Protein AF-A0AAJ7XDJ3-F1 (afdb_monomer_lite)

Foldseek 3Di:
DCLVVVLVVVQVVLPPVPPQKRALVSVVVVCVVVVDPDDCCVQPVVPPRIHHSVSSVVVSVVVVVVVVVVVVPPD

Structure (mmCIF, N/CA/C/O backbone):
data_AF-A0AAJ7XDJ3-F1
#
_entry.id   AF-A0AAJ7XDJ3-F1
#
loop_
_atom_site.group_PDB
_atom_site.id
_atom_site.type_symbol
_atom_site.label_atom_id
_atom_site.label_alt_id
_atom_site.label_comp_id
_atom_site.label_asym_id
_atom_site.label_entity_id
_atom_site.label_seq_id
_atom_site.pdbx_PDB_ins_code
_atom_site.Cartn_x
_atom_site.Cartn_y
_atom_site.Cartn_z
_atom_site.occupancy
_atom_site.B_iso_or_equiv
_atom_site.auth_seq_id
_atom_site.auth_comp_id
_atom_site.auth_asym_id
_atom_site.auth_atom_id
_atom_site.pdbx_PDB_model_num
ATOM 1 N N . MET A 1 1 ? 13.545 5.252 7.904 1.00 52.03 1 MET A N 1
ATOM 2 C CA . MET A 1 1 ? 13.314 4.002 7.139 1.00 52.03 1 MET A CA 1
ATOM 3 C C . MET A 1 1 ? 11.883 4.135 6.689 1.00 52.03 1 MET A C 1
ATOM 5 O O . MET A 1 1 ? 10.965 3.775 7.417 1.00 52.03 1 MET A O 1
ATOM 9 N N . ASP A 1 2 ? 11.730 4.861 5.591 1.00 71.38 2 ASP A N 1
ATOM 10 C CA . ASP A 1 2 ? 10.490 5.525 5.201 1.00 71.38 2 ASP A CA 1
ATOM 11 C C . ASP A 1 2 ? 9.702 4.583 4.302 1.00 71.38 2 ASP A C 1
ATOM 13 O O . ASP A 1 2 ? 9.643 4.725 3.085 1.00 71.38 2 ASP A O 1
ATOM 17 N N . TRP A 1 3 ? 9.162 3.548 4.941 1.00 71.81 3 TRP A N 1
ATOM 18 C CA . TRP A 1 3 ? 8.301 2.547 4.317 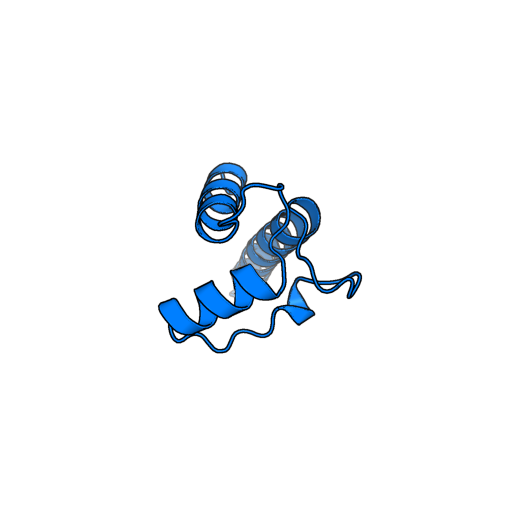1.00 71.81 3 TRP A CA 1
ATOM 19 C C . TRP A 1 3 ? 7.054 3.186 3.696 1.00 71.81 3 TRP A C 1
ATOM 21 O O . TRP A 1 3 ? 6.554 2.688 2.698 1.00 71.81 3 TRP A O 1
ATOM 31 N N . GLU A 1 4 ? 6.611 4.323 4.232 1.00 78.75 4 GLU A N 1
ATOM 32 C CA . GLU A 1 4 ? 5.487 5.104 3.719 1.00 78.75 4 GLU A CA 1
ATOM 33 C C . GLU A 1 4 ? 5.754 5.601 2.291 1.00 78.75 4 GLU A C 1
ATOM 35 O O . GLU A 1 4 ? 4.910 5.456 1.418 1.00 78.75 4 GLU A O 1
ATOM 40 N N . SER A 1 5 ? 6.969 6.086 2.009 1.00 82.00 5 SER A N 1
ATOM 41 C CA . SER A 1 5 ? 7.337 6.567 0.672 1.00 82.00 5 SER A CA 1
ATOM 42 C C . SER A 1 5 ? 7.482 5.428 -0.340 1.00 82.00 5 SER A C 1
ATOM 44 O O . SER A 1 5 ? 7.111 5.596 -1.498 1.00 82.00 5 SER A O 1
ATOM 46 N N . GLN A 1 6 ? 7.988 4.266 0.088 1.00 78.56 6 GLN A N 1
ATOM 47 C CA . GLN A 1 6 ? 8.030 3.072 -0.764 1.00 78.56 6 GLN A CA 1
ATOM 48 C C . GLN A 1 6 ? 6.630 2.530 -1.039 1.00 78.56 6 GLN A C 1
ATOM 50 O O . GLN A 1 6 ? 6.340 2.159 -2.172 1.00 78.56 6 GLN A O 1
ATOM 55 N N . ALA A 1 7 ? 5.769 2.511 -0.021 1.00 81.19 7 ALA A N 1
ATOM 56 C CA . ALA A 1 7 ? 4.396 2.080 -0.180 1.00 81.19 7 ALA A CA 1
ATOM 57 C C . ALA A 1 7 ? 3.661 3.000 -1.160 1.00 81.19 7 ALA A C 1
ATOM 59 O O . ALA A 1 7 ? 3.028 2.516 -2.087 1.00 81.19 7 ALA A O 1
ATOM 60 N N . HIS A 1 8 ? 3.834 4.315 -1.023 1.00 82.94 8 HIS A N 1
ATOM 61 C CA . HIS A 1 8 ? 3.212 5.288 -1.914 1.00 82.94 8 HIS A CA 1
ATOM 62 C C . HIS A 1 8 ? 3.702 5.159 -3.359 1.00 82.94 8 HIS A C 1
ATOM 64 O O . HIS A 1 8 ? 2.889 5.162 -4.267 1.00 82.94 8 HIS A O 1
ATOM 70 N N . ALA A 1 9 ? 5.007 4.969 -3.581 1.00 85.12 9 ALA A N 1
ATOM 71 C CA . ALA A 1 9 ? 5.548 4.809 -4.931 1.00 85.12 9 ALA A CA 1
ATOM 72 C C . ALA A 1 9 ? 5.064 3.528 -5.628 1.00 85.12 9 ALA A C 1
ATOM 74 O O . ALA A 1 9 ? 4.871 3.521 -6.838 1.00 85.12 9 ALA A O 1
ATOM 75 N N . ILE A 1 10 ? 4.893 2.434 -4.879 1.00 80.81 10 ILE A N 1
ATOM 76 C CA . ILE A 1 10 ? 4.359 1.184 -5.434 1.00 80.81 10 ILE A CA 1
ATOM 77 C C . ILE A 1 10 ? 2.855 1.310 -5.657 1.00 80.81 10 ILE A C 1
ATOM 79 O O . ILE A 1 10 ? 2.358 0.834 -6.668 1.00 80.81 10 ILE A O 1
ATOM 83 N N . PHE A 1 11 ? 2.152 1.973 -4.741 1.00 84.69 11 PHE A N 1
ATOM 84 C CA . PHE A 1 11 ? 0.731 2.242 -4.875 1.00 84.69 11 PHE A CA 1
ATOM 85 C C . PHE A 1 11 ? 0.440 3.053 -6.142 1.00 84.69 11 PHE A C 1
ATOM 87 O O . PHE A 1 11 ? -0.340 2.609 -6.968 1.00 84.69 11 PHE A O 1
ATOM 94 N N . ASP A 1 12 ? 1.154 4.159 -6.340 1.00 86.06 12 ASP A N 1
ATOM 95 C CA . ASP A 1 12 ? 1.052 5.044 -7.510 1.00 86.06 12 ASP A CA 1
ATOM 96 C C . ASP A 1 12 ? 1.423 4.333 -8.825 1.00 86.06 12 ASP A C 1
ATOM 98 O O . ASP A 1 12 ? 0.827 4.570 -9.867 1.00 86.06 12 ASP A O 1
ATOM 102 N N . ALA A 1 13 ? 2.375 3.394 -8.778 1.00 85.12 13 ALA A N 1
ATOM 103 C CA . ALA A 1 13 ? 2.748 2.600 -9.948 1.00 85.12 13 ALA A CA 1
ATOM 104 C C . ALA A 1 13 ? 1.680 1.573 -10.364 1.00 85.12 13 ALA A C 1
ATOM 106 O O . ALA A 1 13 ? 1.707 1.113 -11.506 1.00 85.12 13 ALA A O 1
ATOM 107 N N . ILE A 1 14 ? 0.802 1.172 -9.441 1.00 81.94 14 ILE A N 1
ATOM 108 C CA . ILE A 1 14 ? -0.290 0.232 -9.708 1.00 81.94 14 ILE A CA 1
ATOM 109 C C . ILE A 1 14 ? -1.590 0.994 -9.973 1.00 81.94 14 ILE A C 1
ATOM 111 O O . ILE A 1 14 ? -2.351 0.570 -10.826 1.00 81.94 14 ILE A O 1
ATOM 115 N N . ASP A 1 15 ? -1.841 2.103 -9.278 1.00 85.75 15 ASP A N 1
ATOM 116 C CA . ASP A 1 15 ? -3.007 2.974 -9.445 1.00 85.75 15 ASP A CA 1
ATOM 117 C C . ASP A 1 15 ? -2.930 3.751 -10.775 1.00 85.75 15 ASP A C 1
ATOM 119 O O . ASP A 1 15 ? -2.520 4.911 -10.835 1.00 85.75 15 ASP A O 1
ATOM 123 N N . LEU A 1 16 ? -3.285 3.082 -11.877 1.00 82.62 16 LEU A N 1
ATOM 124 C CA . LEU A 1 16 ? -3.208 3.651 -13.225 1.00 82.62 16 LEU A CA 1
ATOM 125 C C . LEU A 1 16 ? -4.189 4.811 -13.415 1.00 82.62 16 LEU A C 1
ATOM 127 O O . LEU A 1 16 ? -3.895 5.745 -14.168 1.00 82.62 16 LEU A O 1
ATOM 131 N N . ASP A 1 17 ? -5.344 4.764 -12.747 1.00 84.00 17 ASP A N 1
ATOM 132 C CA . ASP A 1 17 ? -6.379 5.791 -12.851 1.00 84.00 17 ASP A CA 1
ATOM 133 C C . ASP A 1 17 ? -6.235 6.920 -11.816 1.00 84.00 17 ASP A C 1
ATOM 135 O O . ASP A 1 17 ? -6.807 7.996 -12.006 1.00 84.00 17 ASP A O 1
ATOM 139 N N . ASN A 1 18 ? -5.346 6.745 -10.831 1.00 82.44 18 ASN A N 1
ATOM 140 C CA . ASN A 1 18 ? -5.010 7.729 -9.800 1.00 82.44 18 ASN A CA 1
ATOM 141 C C . ASN A 1 18 ? -6.233 8.139 -8.955 1.00 82.44 18 ASN A C 1
ATOM 143 O O . ASN A 1 18 ? -6.315 9.280 -8.485 1.00 82.44 18 ASN A O 1
ATOM 147 N N . ASP A 1 19 ? -7.188 7.225 -8.753 1.00 85.75 19 ASP A N 1
ATOM 148 C CA . ASP A 1 19 ? -8.358 7.455 -7.889 1.00 85.75 19 ASP A CA 1
ATOM 149 C C . ASP A 1 19 ? -8.013 7.274 -6.400 1.00 85.75 19 ASP A C 1
ATOM 151 O O . ASP A 1 19 ? -8.820 7.578 -5.518 1.00 85.75 19 ASP A O 1
ATOM 155 N N . GLY A 1 20 ? -6.792 6.822 -6.086 1.00 84.19 20 GLY A N 1
ATOM 156 C CA . GLY A 1 20 ? -6.357 6.544 -4.720 1.00 84.19 20 GLY A CA 1
ATOM 157 C C . GLY A 1 20 ? -6.770 5.156 -4.229 1.00 84.19 20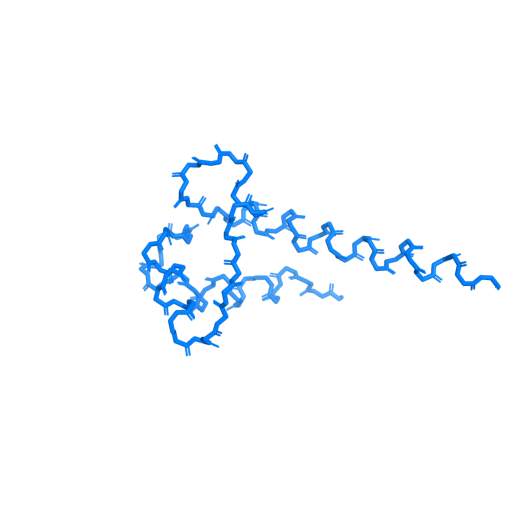 GLY A C 1
ATOM 158 O O . GLY A 1 20 ? -6.683 4.880 -3.026 1.00 84.19 20 GLY A O 1
ATOM 159 N N . PHE A 1 21 ? -7.201 4.279 -5.142 1.00 86.88 21 PHE A N 1
ATOM 160 C CA . PHE A 1 21 ? -7.604 2.897 -4.885 1.00 86.88 21 PHE A CA 1
ATOM 161 C C . PHE A 1 21 ? -7.107 1.995 -6.010 1.00 86.88 21 PHE A C 1
ATOM 163 O O . PHE A 1 21 ? -7.423 2.215 -7.169 1.00 86.88 21 PHE A O 1
ATOM 170 N N . ILE A 1 22 ? -6.414 0.911 -5.666 1.00 85.69 22 ILE A N 1
ATOM 171 C CA . ILE A 1 22 ? -6.040 -0.090 -6.664 1.00 85.69 22 ILE A CA 1
ATOM 172 C C . ILE A 1 22 ? -7.253 -0.980 -6.909 1.00 85.69 22 ILE A C 1
ATOM 174 O O . ILE A 1 22 ? -7.580 -1.840 -6.084 1.00 85.69 22 ILE A O 1
ATOM 178 N N . SER A 1 23 ? -7.938 -0.775 -8.028 1.00 85.00 23 SER A N 1
ATOM 179 C CA . SER A 1 23 ? -9.075 -1.614 -8.393 1.00 85.00 23 SER A CA 1
ATOM 180 C C . SER A 1 23 ? -8.603 -2.961 -8.936 1.00 85.00 23 SER A C 1
ATOM 182 O O . SER A 1 23 ? -7.464 -3.123 -9.373 1.00 85.00 23 SER A O 1
ATOM 184 N N . PHE A 1 24 ? -9.502 -3.948 -8.968 1.00 79.94 24 PHE A N 1
ATOM 185 C CA . PHE A 1 24 ? -9.215 -5.248 -9.581 1.00 79.94 24 PHE A CA 1
ATOM 186 C C . PHE A 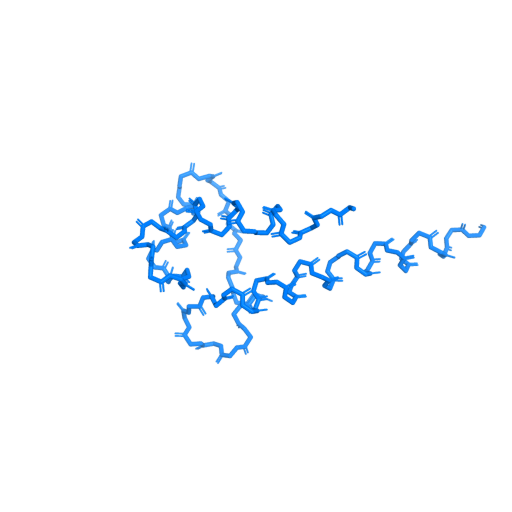1 24 ? -8.654 -5.127 -11.007 1.00 79.94 24 PHE A C 1
ATOM 188 O O . PHE A 1 24 ? -7.801 -5.915 -11.396 1.00 79.94 24 PHE A O 1
ATOM 195 N N . ASN A 1 25 ? -9.107 -4.131 -11.772 1.00 82.62 25 ASN A N 1
ATOM 196 C CA . ASN A 1 25 ? -8.663 -3.917 -13.144 1.00 82.62 25 ASN A CA 1
ATOM 197 C C . ASN A 1 25 ? -7.197 -3.456 -13.213 1.00 82.62 25 ASN A C 1
ATOM 199 O O . ASN A 1 25 ? -6.431 -4.017 -13.990 1.00 82.62 25 ASN A O 1
ATOM 203 N N . ASP A 1 26 ? -6.804 -2.497 -12.373 1.00 84.75 26 ASP A N 1
ATOM 204 C CA . ASP A 1 26 ? -5.421 -2.015 -12.278 1.00 84.75 26 ASP A CA 1
ATOM 205 C C . ASP A 1 26 ? -4.491 -3.099 -11.739 1.00 84.75 26 ASP A C 1
ATOM 207 O O . ASP A 1 26 ? -3.388 -3.315 -12.238 1.00 84.75 26 ASP A O 1
ATOM 211 N N . TYR A 1 27 ? -4.979 -3.854 -10.752 1.00 78.44 27 TYR A N 1
ATOM 212 C CA . TYR A 1 27 ? -4.253 -4.989 -10.209 1.00 78.44 27 TYR A CA 1
ATOM 213 C C . TYR A 1 27 ? -4.050 -6.075 -11.268 1.00 78.44 27 TYR A C 1
ATOM 215 O O . TYR A 1 27 ? -2.948 -6.590 -11.411 1.00 78.44 27 TYR A O 1
ATOM 223 N N . GLN A 1 28 ? -5.085 -6.412 -12.039 1.00 78.94 28 GLN A N 1
ATOM 224 C CA . GLN A 1 28 ? -5.003 -7.416 -13.097 1.00 78.94 28 GLN A CA 1
ATOM 225 C C . GLN A 1 28 ? -4.026 -6.996 -14.204 1.00 78.94 28 GLN A C 1
ATOM 227 O O . GLN A 1 28 ? -3.227 -7.824 -14.639 1.00 78.94 28 GLN A O 1
ATOM 232 N N . ASP A 1 29 ? -4.046 -5.726 -14.613 1.00 82.19 29 ASP A N 1
ATOM 233 C CA . ASP A 1 29 ? -3.098 -5.175 -15.590 1.00 82.19 29 ASP A CA 1
ATOM 234 C C . ASP A 1 29 ? -1.658 -5.254 -15.057 1.00 82.19 29 ASP A C 1
ATOM 236 O O . ASP A 1 29 ? -0.750 -5.748 -15.727 1.00 82.19 29 ASP A O 1
ATOM 240 N N . PHE A 1 30 ? -1.463 -4.905 -13.782 1.00 77.81 30 PHE A N 1
ATOM 241 C CA . PHE A 1 30 ? -0.172 -5.017 -13.114 1.00 77.81 30 PHE A CA 1
ATOM 242 C C . PHE A 1 30 ? 0.326 -6.468 -13.001 1.00 77.81 30 PHE A C 1
ATOM 244 O O . PHE A 1 30 ? 1.515 -6.722 -13.223 1.00 77.81 30 PHE A O 1
ATOM 251 N N . LEU A 1 31 ? -0.549 -7.426 -12.673 1.00 76.25 31 LEU A N 1
ATOM 252 C CA . LEU A 1 31 ? -0.220 -8.856 -12.615 1.00 76.25 31 LEU A CA 1
ATOM 253 C C . LEU A 1 31 ? 0.176 -9.385 -13.999 1.00 76.25 31 LEU A C 1
ATOM 255 O O . LEU A 1 31 ? 1.172 -10.101 -14.114 1.00 76.25 31 LEU A O 1
ATOM 259 N N . GLU A 1 32 ? -0.559 -9.001 -15.047 1.00 80.06 32 GLU A N 1
ATOM 260 C CA . GLU A 1 32 ? -0.257 -9.378 -16.431 1.00 80.06 32 GLU A CA 1
ATOM 261 C C . GLU A 1 32 ? 1.082 -8.783 -16.889 1.00 80.06 32 GLU A C 1
ATOM 263 O O . GLU A 1 32 ? 1.919 -9.491 -17.454 1.00 80.06 32 GLU A O 1
ATOM 268 N N . MET A 1 33 ? 1.338 -7.513 -16.564 1.00 75.88 33 MET A N 1
ATOM 269 C CA . MET A 1 33 ? 2.568 -6.813 -16.928 1.00 75.88 33 MET A CA 1
ATOM 270 C C . MET A 1 33 ? 3.804 -7.3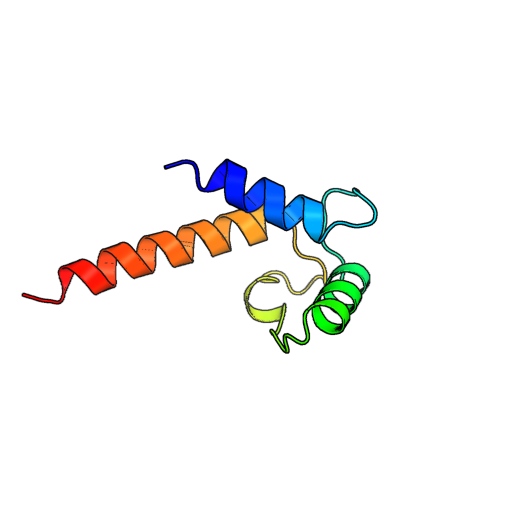51 -16.193 1.00 75.88 33 MET A C 1
ATOM 272 O O . MET A 1 33 ? 4.888 -7.427 -16.776 1.00 75.88 33 MET A O 1
ATOM 276 N N . ASN A 1 34 ? 3.661 -7.737 -14.922 1.00 70.38 34 ASN A N 1
ATOM 277 C CA . ASN A 1 34 ? 4.774 -8.228 -14.103 1.00 70.38 34 ASN A CA 1
ATOM 278 C C . ASN A 1 34 ? 4.890 -9.762 -14.089 1.00 70.38 34 ASN A C 1
ATOM 280 O O . ASN A 1 34 ? 5.873 -10.291 -13.567 1.00 70.38 34 ASN A O 1
ATOM 284 N N . GLY A 1 35 ? 3.919 -10.485 -14.656 1.00 66.75 35 GLY A N 1
ATOM 285 C CA . GLY A 1 35 ? 3.882 -11.950 -14.668 1.00 66.75 35 GLY A CA 1
ATOM 286 C C . GLY A 1 35 ? 3.811 -12.567 -13.269 1.00 66.75 35 GLY A C 1
ATOM 287 O O . GLY A 1 35 ? 4.278 -13.689 -13.061 1.00 66.75 35 GLY A O 1
ATOM 288 N N . VAL A 1 36 ? 3.289 -11.819 -12.297 1.00 58.34 36 VAL A N 1
ATOM 289 C CA . VAL A 1 36 ? 3.153 -12.269 -10.913 1.00 58.34 36 VAL A CA 1
ATOM 290 C C . VAL A 1 36 ? 1.723 -12.753 -10.735 1.00 58.34 36 VAL A C 1
ATOM 292 O O . VAL A 1 36 ? 0.796 -12.013 -11.013 1.00 58.34 36 VAL A O 1
ATOM 295 N N . ASP A 1 37 ? 1.540 -13.983 -10.265 1.00 56.88 37 ASP A N 1
ATOM 296 C CA . ASP A 1 37 ? 0.247 -14.495 -9.804 1.00 56.88 37 ASP A CA 1
ATOM 297 C C . ASP A 1 37 ? 0.203 -14.282 -8.287 1.00 56.88 37 ASP A C 1
ATOM 299 O O . ASP A 1 37 ? 0.584 -15.148 -7.499 1.00 56.88 37 ASP A O 1
ATOM 303 N N . GLN A 1 38 ? -0.091 -13.051 -7.869 1.00 59.16 38 GLN A N 1
ATOM 304 C CA . GLN A 1 38 ? -0.269 -12.732 -6.459 1.00 59.16 38 GLN A CA 1
ATOM 305 C C . GLN A 1 38 ? -1.737 -12.449 -6.202 1.00 59.16 38 GLN A C 1
ATOM 307 O O . GLN A 1 38 ? -2.356 -11.625 -6.862 1.00 59.16 38 GLN A O 1
ATOM 312 N N . ASP A 1 39 ? -2.293 -13.161 -5.234 1.00 62.62 39 ASP A N 1
ATOM 313 C CA . ASP A 1 39 ? -3.700 -13.060 -4.894 1.00 62.62 39 ASP A CA 1
ATOM 314 C C . ASP A 1 39 ? -3.938 -11.774 -4.082 1.00 62.62 39 ASP A C 1
ATOM 316 O O . ASP A 1 39 ? -3.485 -11.648 -2.935 1.00 62.62 39 ASP A O 1
ATOM 320 N N . CYS A 1 40 ? -4.632 -10.801 -4.682 1.00 65.19 40 CYS A N 1
ATOM 321 C CA . CYS A 1 40 ? -4.971 -9.531 -4.033 1.00 65.19 40 CYS A CA 1
ATOM 322 C C . CYS A 1 40 ? -5.787 -9.729 -2.750 1.00 65.19 40 CYS A C 1
ATOM 324 O O . CYS A 1 40 ? -5.750 -8.871 -1.870 1.00 65.19 40 CYS A O 1
ATOM 326 N N . SER A 1 41 ? -6.460 -10.876 -2.590 1.00 66.44 41 SER A N 1
ATOM 327 C CA . SER A 1 41 ? -7.323 -11.175 -1.440 1.00 66.44 41 SER A CA 1
ATOM 328 C C . SER A 1 41 ? -6.571 -11.265 -0.111 1.00 66.44 41 SER A C 1
ATOM 330 O O . SER A 1 41 ? -7.2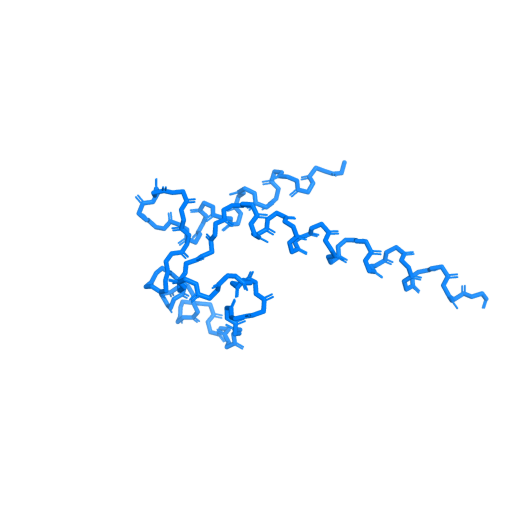01 -11.286 0.944 1.00 66.44 41 SER A O 1
ATOM 332 N N . SER A 1 42 ? -5.235 -11.362 -0.125 1.00 68.81 42 SER A N 1
ATOM 333 C CA . SER A 1 42 ? -4.443 -11.267 1.113 1.00 68.81 42 SER A CA 1
ATOM 334 C C . SER A 1 42 ? -4.282 -9.830 1.616 1.00 68.81 42 SER A C 1
ATOM 336 O O . SER A 1 42 ? -3.971 -9.640 2.792 1.00 68.81 42 SER A O 1
ATOM 338 N N . VAL A 1 43 ? -4.460 -8.839 0.739 1.00 73.94 43 VAL A N 1
ATOM 339 C CA . VAL A 1 43 ? -4.359 -7.407 1.057 1.00 73.94 43 VAL A CA 1
ATOM 340 C C . VAL A 1 43 ? -5.755 -6.792 1.175 1.00 73.94 43 VAL A C 1
ATOM 342 O O . VAL A 1 43 ? -6.009 -6.070 2.136 1.00 73.94 43 VAL A O 1
ATOM 345 N N . ASP A 1 44 ? -6.659 -7.147 0.256 1.00 79.88 44 ASP A N 1
ATOM 346 C CA . ASP A 1 44 ? -8.081 -6.783 0.249 1.00 79.88 44 ASP A CA 1
ATOM 347 C C . ASP A 1 44 ? -8.818 -7.481 1.408 1.00 79.88 44 ASP A C 1
ATOM 349 O O . ASP A 1 44 ? -9.351 -8.591 1.296 1.00 79.88 44 ASP A O 1
ATOM 353 N N . THR A 1 45 ? -8.767 -6.852 2.581 1.00 75.56 45 THR A N 1
ATOM 354 C CA . THR A 1 45 ? -9.249 -7.436 3.838 1.00 75.56 45 THR A CA 1
ATOM 355 C C . THR A 1 45 ? -10.759 -7.273 3.953 1.00 75.56 45 THR A C 1
ATOM 357 O O . THR A 1 45 ? -11.437 -8.135 4.527 1.00 75.56 45 THR A O 1
ATOM 360 N N . ASN A 1 46 ? -11.289 -6.173 3.410 1.00 81.38 46 ASN A N 1
ATOM 361 C CA . ASN A 1 46 ? -12.724 -5.917 3.352 1.00 81.38 46 ASN A CA 1
ATOM 362 C C . ASN A 1 46 ? -13.417 -6.650 2.186 1.00 81.38 46 ASN A C 1
ATOM 364 O O . ASN A 1 46 ? -14.641 -6.784 2.226 1.00 81.38 46 ASN A O 1
ATOM 368 N N . LYS A 1 47 ? -12.653 -7.207 1.232 1.00 77.88 47 LYS A N 1
ATOM 369 C CA . LYS A 1 47 ? -13.152 -7.932 0.053 1.00 77.88 47 LYS A CA 1
ATOM 370 C C . LYS A 1 47 ? -14.081 -7.078 -0.799 1.00 77.88 47 LYS A C 1
ATOM 372 O O . LYS A 1 47 ? -15.059 -7.591 -1.349 1.00 77.88 47 LYS A O 1
ATOM 377 N N . ASP A 1 48 ? -13.792 -5.784 -0.881 1.00 83.50 48 ASP A N 1
ATOM 378 C CA . ASP A 1 48 ? -14.539 -4.860 -1.736 1.00 83.50 48 ASP A CA 1
ATOM 379 C C . ASP A 1 48 ? -14.064 -4.945 -3.200 1.00 83.50 48 ASP A C 1
ATOM 381 O O . ASP A 1 48 ? -14.674 -4.361 -4.095 1.00 83.50 48 ASP A O 1
ATOM 385 N N . GLY A 1 49 ? -13.000 -5.720 -3.471 1.00 78.69 49 GLY A N 1
ATOM 386 C CA . GLY A 1 49 ? -12.408 -5.875 -4.800 1.00 78.69 49 GLY A CA 1
ATOM 387 C C . GLY A 1 49 ? -11.499 -4.709 -5.190 1.00 78.69 49 GLY A C 1
ATOM 388 O O . GLY A 1 49 ? -11.182 -4.542 -6.371 1.00 78.69 49 GLY A O 1
ATOM 389 N N . LYS A 1 50 ? -11.106 -3.890 -4.207 1.00 86.56 50 LYS A N 1
ATOM 390 C CA . LYS A 1 50 ? -10.223 -2.733 -4.359 1.00 86.56 50 LYS A CA 1
ATOM 391 C C . LYS A 1 50 ? -9.314 -2.649 -3.145 1.00 86.56 50 LYS A C 1
ATOM 393 O O . LYS A 1 50 ? -9.780 -2.817 -2.026 1.00 86.56 50 LYS A O 1
ATOM 398 N N . ILE A 1 51 ? -8.041 -2.345 -3.359 1.00 85.38 51 ILE A N 1
ATOM 399 C CA . ILE A 1 51 ? -7.083 -2.140 -2.277 1.00 85.38 51 ILE A CA 1
ATOM 400 C C . ILE A 1 51 ? -6.962 -0.643 -2.022 1.00 85.38 51 ILE A C 1
ATOM 402 O O . ILE A 1 51 ? -6.461 0.115 -2.855 1.00 85.38 51 ILE A O 1
ATOM 406 N N . SER A 1 52 ? -7.394 -0.228 -0.837 1.00 86.88 52 SER A N 1
ATOM 407 C CA . SER A 1 52 ? -7.217 1.150 -0.376 1.00 86.88 52 SER A CA 1
ATOM 408 C C . SER A 1 52 ? -5.772 1.385 0.075 1.00 86.88 52 SER A C 1
ATOM 410 O O . SER A 1 52 ? -5.117 0.463 0.572 1.00 86.88 52 SER A O 1
ATOM 412 N N . PHE A 1 53 ? -5.279 2.626 0.004 1.00 84.50 53 PHE A N 1
ATOM 413 C CA . PHE A 1 53 ? -3.947 2.962 0.533 1.00 84.50 53 PHE A CA 1
ATOM 414 C C . PHE A 1 53 ? -3.773 2.540 2.003 1.00 84.50 53 PHE A C 1
ATOM 416 O O . PHE A 1 53 ? -2.702 2.087 2.400 1.00 84.50 53 PHE A O 1
ATOM 423 N N . GLU A 1 54 ? -4.833 2.624 2.812 1.00 84.75 54 GLU A N 1
ATOM 424 C CA . GLU A 1 54 ? -4.826 2.162 4.205 1.00 84.75 54 GLU A CA 1
ATOM 425 C C . GLU A 1 54 ? -4.584 0.650 4.332 1.00 84.75 54 GLU A C 1
ATOM 427 O O . GLU A 1 54 ? -3.777 0.231 5.160 1.00 84.75 54 GLU A O 1
ATOM 432 N N . GLU A 1 55 ? -5.227 -0.168 3.495 1.00 86.12 55 GLU A N 1
ATOM 433 C CA . GLU A 1 55 ? -5.042 -1.626 3.487 1.00 86.12 55 GLU A CA 1
ATOM 434 C C . GLU A 1 55 ? -3.641 -2.003 3.003 1.00 86.12 55 GLU A C 1
ATOM 436 O O . GLU A 1 55 ? -2.968 -2.845 3.602 1.00 86.12 55 GLU A O 1
ATOM 441 N N . PHE A 1 56 ? -3.160 -1.313 1.969 1.00 83.12 56 PHE A N 1
ATOM 442 C CA . PHE A 1 56 ? -1.807 -1.477 1.453 1.00 83.12 56 PHE A CA 1
ATOM 443 C C . PHE A 1 56 ? -0.748 -1.099 2.501 1.00 83.12 56 PHE A C 1
ATOM 445 O O . PHE A 1 56 ? 0.207 -1.840 2.743 1.00 83.12 56 PHE A O 1
ATOM 452 N N . SER A 1 57 ? -0.946 0.031 3.180 1.00 81.06 57 SER A N 1
ATOM 453 C CA . SER A 1 57 ? -0.087 0.535 4.251 1.00 81.06 57 SER A CA 1
ATOM 454 C C . SER A 1 57 ? -0.077 -0.403 5.464 1.00 81.06 57 SER A C 1
ATOM 456 O O . SER A 1 57 ? 0.999 -0.727 5.978 1.00 81.06 57 SER A O 1
ATOM 458 N N . ASP A 1 58 ? -1.238 -0.919 5.889 1.00 81.25 58 ASP A N 1
ATOM 459 C CA . ASP A 1 58 ? -1.324 -1.899 6.983 1.00 81.25 58 ASP A CA 1
ATOM 460 C C . ASP A 1 58 ? -0.609 -3.202 6.618 1.00 81.25 58 ASP A C 1
ATOM 462 O O . ASP A 1 58 ? 0.148 -3.734 7.435 1.00 81.25 58 ASP A O 1
ATOM 466 N N . PHE A 1 59 ? -0.770 -3.681 5.380 1.00 78.25 59 PHE A N 1
ATOM 467 C CA . PHE A 1 59 ? -0.074 -4.861 4.873 1.00 78.25 59 PHE A CA 1
ATOM 468 C C . PHE A 1 59 ? 1.450 -4.675 4.885 1.00 78.25 59 PHE A C 1
ATOM 470 O O . PHE A 1 59 ? 2.164 -5.491 5.478 1.00 78.25 59 PHE A O 1
ATOM 477 N N . TYR A 1 60 ? 1.954 -3.569 4.326 1.00 73.62 60 TYR A N 1
ATOM 478 C CA . TYR A 1 60 ? 3.385 -3.240 4.325 1.00 73.62 60 TYR A CA 1
ATOM 479 C C . TYR A 1 60 ? 3.953 -3.116 5.741 1.00 73.62 60 TYR A C 1
ATOM 481 O O . TYR A 1 60 ? 5.062 -3.581 6.028 1.00 73.62 60 TYR A O 1
ATOM 489 N N . LYS A 1 61 ? 3.181 -2.529 6.658 1.00 73.25 61 LYS A N 1
ATOM 490 C CA . LYS A 1 61 ? 3.560 -2.391 8.064 1.00 73.25 61 LYS A CA 1
ATOM 491 C C . LYS A 1 61 ? 3.599 -3.743 8.781 1.00 73.25 61 LYS A C 1
ATOM 493 O O . LYS A 1 61 ? 4.554 -4.007 9.513 1.00 73.25 61 LYS A O 1
ATOM 498 N N . LYS A 1 62 ? 2.617 -4.620 8.541 1.00 68.81 62 LYS A N 1
ATOM 499 C CA . LYS A 1 62 ? 2.577 -5.998 9.070 1.00 68.81 62 LYS A CA 1
ATOM 500 C C . LYS A 1 62 ? 3.748 -6.839 8.587 1.00 68.81 62 LYS A C 1
ATOM 502 O O . LYS A 1 62 ? 4.306 -7.606 9.374 1.00 68.81 62 LYS A O 1
ATOM 507 N N . ASP A 1 63 ? 4.119 -6.708 7.318 1.00 64.12 63 ASP A N 1
ATOM 508 C CA . ASP A 1 63 ? 5.231 -7.468 6.751 1.00 64.12 63 ASP A CA 1
ATOM 509 C C . ASP A 1 63 ? 6.579 -7.003 7.336 1.00 64.12 63 ASP A C 1
ATOM 511 O O . ASP A 1 63 ? 7.411 -7.818 7.746 1.00 64.12 63 ASP A O 1
ATOM 515 N N . SER A 1 64 ? 6.739 -5.688 7.541 1.00 58.00 64 SER A N 1
ATOM 516 C CA . SER A 1 64 ? 7.900 -5.109 8.235 1.00 58.00 64 SER A CA 1
ATOM 517 C C . SER A 1 64 ? 8.009 -5.539 9.710 1.00 58.00 64 SER A C 1
ATOM 519 O O . SER A 1 64 ? 9.115 -5.751 10.221 1.00 58.00 64 SER A O 1
ATOM 521 N N . ASP A 1 65 ? 6.882 -5.708 10.409 1.00 55.47 65 ASP A N 1
ATOM 522 C CA . ASP A 1 65 ? 6.861 -6.144 11.812 1.00 55.47 65 ASP A CA 1
ATOM 523 C C . ASP A 1 65 ? 7.162 -7.650 11.962 1.00 55.47 65 ASP A C 1
ATOM 525 O O . ASP A 1 65 ? 7.971 -8.050 12.807 1.00 55.47 65 ASP A O 1
ATOM 529 N N . LYS A 1 66 ? 6.654 -8.490 11.045 1.00 51.44 66 LYS A N 1
ATOM 530 C CA . LYS A 1 66 ? 6.992 -9.927 10.984 1.00 51.44 66 LYS A CA 1
ATOM 531 C C . LYS A 1 66 ? 8.486 -10.183 10.779 1.00 51.44 66 LYS A C 1
ATOM 533 O O . LYS A 1 66 ? 9.028 -11.140 11.341 1.00 51.44 66 LYS A O 1
ATOM 538 N N . GLN A 1 67 ? 9.173 -9.332 10.018 1.00 45.88 67 GLN A N 1
ATOM 539 C CA . GLN A 1 67 ? 10.620 -9.446 9.816 1.00 45.88 67 GLN A CA 1
ATOM 540 C C . GLN A 1 67 ? 11.412 -9.072 11.080 1.00 45.88 67 GLN A C 1
ATOM 542 O O . GLN A 1 67 ? 12.449 -9.682 11.352 1.00 45.88 67 GLN A O 1
ATOM 547 N N . LYS A 1 68 ? 10.905 -8.152 11.917 1.00 49.22 68 LYS A N 1
ATOM 548 C CA . LYS A 1 68 ? 11.493 -7.854 13.238 1.00 49.22 68 LYS A CA 1
ATOM 549 C C . LYS A 1 68 ? 11.312 -8.992 14.241 1.00 49.22 68 LYS A C 1
ATOM 551 O O . LYS A 1 68 ? 12.201 -9.200 15.067 1.00 49.22 68 LYS A O 1
ATOM 556 N N . GLU A 1 69 ? 10.206 -9.731 14.180 1.00 46.50 69 GLU A N 1
ATOM 557 C CA . GLU A 1 69 ? 9.962 -10.869 15.075 1.00 46.50 69 GLU A CA 1
ATOM 558 C C . GLU A 1 69 ? 10.771 -12.112 14.665 1.00 46.50 69 GLU A C 1
ATOM 560 O O . GLU A 1 69 ? 11.457 -12.706 15.502 1.00 46.50 69 GLU A O 1
ATOM 565 N N . LYS A 1 70 ? 10.816 -12.448 13.366 1.00 41.41 70 LYS A N 1
ATOM 566 C CA . LYS A 1 70 ? 11.650 -13.555 12.856 1.00 41.41 70 LYS A CA 1
ATOM 567 C C . LYS A 1 70 ? 13.147 -13.343 13.095 1.00 41.41 70 LYS A C 1
ATOM 569 O O . LYS A 1 70 ? 13.868 -14.319 13.303 1.00 41.41 70 LYS A O 1
ATOM 574 N N . LEU A 1 71 ? 13.624 -12.095 13.111 1.00 40.94 71 LEU A N 1
ATOM 575 C CA . LEU A 1 71 ? 15.031 -11.790 13.393 1.00 40.94 71 LEU A CA 1
ATOM 576 C C . LEU A 1 71 ? 15.384 -11.911 14.889 1.00 40.94 71 LEU A C 1
ATOM 578 O O . LEU A 1 71 ? 16.541 -12.156 15.216 1.00 40.94 71 LEU A O 1
ATOM 582 N N . LYS A 1 72 ? 14.406 -11.807 15.802 1.00 46.22 72 LYS A N 1
ATOM 583 C CA . LYS A 1 72 ? 14.621 -11.961 17.255 1.00 46.22 72 LYS A CA 1
ATOM 584 C C . LYS A 1 72 ? 14.637 -13.414 17.743 1.00 46.22 72 LYS A C 1
ATOM 586 O O . LYS A 1 72 ? 15.029 -13.648 18.883 1.00 46.22 72 LYS A O 1
ATOM 591 N N . LEU A 1 73 ? 14.242 -14.382 16.911 1.00 44.94 73 LEU A N 1
ATOM 592 C CA . LEU A 1 73 ? 14.178 -15.800 17.299 1.00 44.94 73 LEU A CA 1
ATOM 593 C C . LEU A 1 73 ? 15.406 -16.629 16.877 1.00 44.94 73 LEU A C 1
ATOM 595 O O . LEU A 1 73 ? 15.529 -17.787 17.268 1.00 44.94 73 LEU A O 1
ATOM 599 N N . LYS A 1 74 ? 16.360 -16.048 16.141 1.00 41.78 74 LYS A N 1
ATOM 600 C CA . LYS A 1 74 ? 17.702 -16.632 15.978 1.00 41.78 74 LYS A CA 1
ATOM 601 C C . LYS A 1 74 ? 18.577 -16.204 17.158 1.00 41.78 74 LYS A C 1
ATOM 603 O O . LYS A 1 74 ? 19.325 -15.236 17.066 1.00 41.78 74 LYS A O 1
ATOM 608 N N . LYS A 1 75 ? 18.396 -16.895 18.28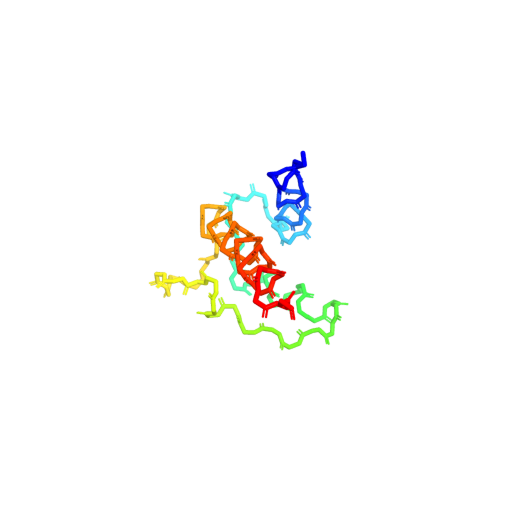2 1.00 41.97 75 LYS A N 1
ATOM 609 C CA . LYS A 1 75 ? 19.310 -16.860 19.427 1.00 41.97 75 LYS A CA 1
ATOM 610 C C . LYS A 1 75 ? 20.522 -17.749 19.167 1.00 41.97 75 LYS A C 1
ATOM 612 O O . LYS A 1 75 ? 20.337 -18.787 18.494 1.00 41.97 75 LYS A O 1
#

pLDDT: mean 72.91, std 13.81, range [40.94, 86.88]

Radius of gyration: 13.74 Å; chains: 1; bounding box: 34×25×36 Å

Sequence (75 aa):
MDWESQAHAIFDAIDLDNDGFISFNDYQDFLEMNGVDQDCSSVDTNKDGKISFEEFSDFYKKDSDKQKEKLKLKK

Secondary structure (DSSP, 8-state):
--HHHHHHHHHHHH-SS-SSEEEHHHHHHHHHHHT----GGGT-SS-SSEEEHHHHHHHHHHHHHHHHHHHHS--

Organism: Petromyzon marinus (NCBI:txid7757)

InterPro domains:
  IPR002048 EF-hand domain [PF13499] (5-61)
  IPR002048 EF-hand domain [PS50222] (2-37)
  IPR002048 EF-hand domain [PS50222] (43-66)
  IPR002048 EF-hand domain [SM00054] (6-34)
  IPR002048 EF-hand domain [SM00054] (35-63)
  IPR002048 EF-hand domain [cd00051] (6-61)
  IPR011992 EF-hand domain pair [SSF47473] (4-62)
  IPR018247 EF-Hand 1, calcium-binding site [PS00018] (15-27)
  IPR018247 EF-Hand 1, calcium-binding site [PS00018] (44-56)